Protein AF-A0A1I5XJ61-F1 (afdb_monomer_lite)

pLDDT: mean 96.8, std 4.16, range [70.56, 98.75]

InterPro domains:
  IPR001387 Cro/C1-type, helix-turn-helix domain [PF01381] (3-51)
  IPR001387 Cro/C1-type, helix-turn-helix domain [PS50943] (3-56)
  IPR001387 Cro/C1-type, helix-turn-helix domain [SM00530] (2-57)
  IPR001387 Cro/C1-type, helix-turn-helix domain [cd00093] (3-53)
  IPR010982 Lambda repressor-like, DNA-binding domain superfamily [G3DSA:1.10.260.40] (2-58)
  IPR010982 Lambda repressor-like, DNA-binding domain superfamily [SSF47413] (3-52)

Foldseek 3Di:
DFLVVLCVVVVDDLVVSCVVLVHDSVVSVCRVVVVDPDDPVVVVVSVVVVVVVVVVVD

Structure (mmCIF, N/CA/C/O backbone):
data_AF-A0A1I5XJ61-F1
#
_entry.id   AF-A0A1I5XJ61-F1
#
loop_
_atom_site.group_PDB
_atom_site.id
_atom_site.type_symbol
_atom_site.label_atom_id
_atom_site.label_alt_id
_atom_site.label_comp_id
_atom_site.label_asym_id
_atom_site.label_entity_id
_atom_site.label_seq_id
_atom_site.pdbx_PDB_ins_code
_atom_site.Cartn_x
_atom_site.Cartn_y
_atom_site.Cartn_z
_atom_site.occupancy
_atom_site.B_iso_or_equiv
_atom_site.auth_seq_id
_atom_site.auth_comp_id
_atom_site.auth_asym_id
_atom_site.auth_atom_id
_atom_site.pdbx_PDB_model_num
ATOM 1 N N . MET A 1 1 ? -7.059 3.988 -11.344 1.00 85.25 1 MET A N 1
ATOM 2 C CA . MET A 1 1 ? -6.983 3.813 -9.886 1.00 85.25 1 MET A CA 1
ATOM 3 C C . MET A 1 1 ? -5.628 3.230 -9.528 1.00 85.25 1 MET A C 1
ATOM 5 O O . ME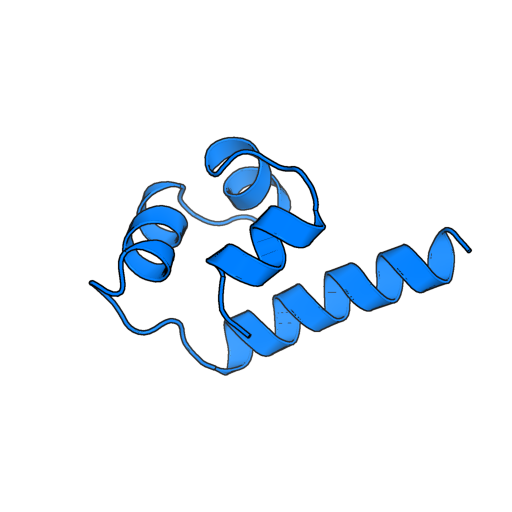T A 1 1 ? -5.271 2.172 -10.031 1.00 85.25 1 MET A O 1
ATOM 9 N N . THR A 1 2 ? -4.857 3.954 -8.734 1.00 97.06 2 THR A N 1
ATOM 10 C CA . THR A 1 2 ? -3.487 3.652 -8.317 1.00 97.06 2 THR A CA 1
ATOM 11 C C . THR A 1 2 ? -3.438 3.450 -6.806 1.00 97.06 2 THR A C 1
ATOM 13 O O . THR A 1 2 ? -4.383 3.778 -6.088 1.00 97.06 2 THR A O 1
ATOM 16 N N . ILE A 1 3 ? -2.312 2.950 -6.297 1.00 98.19 3 ILE A N 1
ATOM 17 C CA . ILE A 1 3 ? -2.082 2.863 -4.848 1.00 98.19 3 ILE A CA 1
ATOM 18 C C . ILE A 1 3 ? -2.119 4.248 -4.190 1.00 98.19 3 ILE A C 1
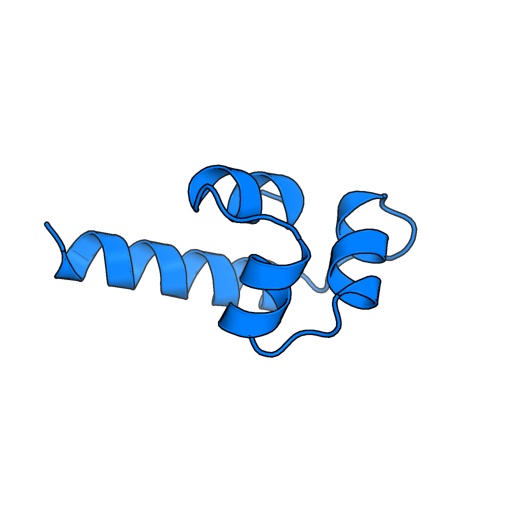ATOM 20 O O . ILE A 1 3 ? -2.647 4.371 -3.087 1.00 98.19 3 ILE A O 1
ATOM 24 N N . LEU A 1 4 ? -1.643 5.290 -4.884 1.00 98.31 4 LEU A N 1
ATOM 25 C CA . LEU A 1 4 ? -1.687 6.667 -4.389 1.00 98.31 4 LEU A CA 1
ATOM 26 C C . LEU A 1 4 ? -3.130 7.140 -4.179 1.00 98.31 4 LEU A C 1
ATOM 28 O O . LEU A 1 4 ? -3.463 7.623 -3.099 1.00 98.31 4 LEU A O 1
ATOM 32 N N . GLU A 1 5 ? -3.982 6.963 -5.189 1.00 98.25 5 GLU A N 1
ATOM 33 C CA . GLU A 1 5 ? -5.395 7.360 -5.133 1.00 98.25 5 GLU A CA 1
ATOM 34 C C . GLU A 1 5 ? -6.142 6.593 -4.031 1.00 98.25 5 GLU A C 1
ATOM 36 O O . GLU A 1 5 ? -6.858 7.194 -3.229 1.00 98.25 5 GLU A O 1
ATOM 41 N N . LEU A 1 6 ? -5.917 5.276 -3.926 1.00 98.19 6 LEU A N 1
ATOM 42 C CA . LEU A 1 6 ? -6.508 4.445 -2.872 1.00 98.19 6 LEU A CA 1
ATOM 43 C C . LEU A 1 6 ? -6.059 4.891 -1.479 1.00 98.19 6 LEU A C 1
ATOM 45 O O . LEU A 1 6 ? -6.885 5.009 -0.576 1.00 98.19 6 LEU A O 1
ATOM 49 N N . ARG A 1 7 ? -4.770 5.194 -1.289 1.00 98.38 7 ARG A N 1
ATOM 50 C CA . ARG A 1 7 ? -4.274 5.693 -0.004 1.00 98.38 7 ARG A CA 1
ATOM 51 C C . ARG A 1 7 ? -4.874 7.046 0.344 1.00 98.38 7 ARG A C 1
ATOM 53 O O . ARG A 1 7 ? -5.305 7.230 1.481 1.00 98.38 7 ARG A O 1
ATOM 60 N N . GLN A 1 8 ? -4.913 7.978 -0.603 1.00 98.06 8 GLN A N 1
ATOM 61 C CA . GLN A 1 8 ? -5.485 9.305 -0.378 1.00 98.06 8 GLN A CA 1
ATOM 62 C C . GLN A 1 8 ? -6.958 9.222 0.034 1.00 98.06 8 GLN A C 1
ATOM 64 O O . GLN A 1 8 ? -7.341 9.909 0.977 1.00 98.06 8 GLN A O 1
ATOM 69 N N . LYS A 1 9 ? -7.741 8.310 -0.563 1.00 96.75 9 LYS A N 1
ATOM 70 C CA . LYS A 1 9 ? -9.137 8.056 -0.165 1.00 96.75 9 LYS A CA 1
ATOM 71 C C . LYS A 1 9 ? -9.271 7.662 1.312 1.00 96.75 9 LYS A C 1
ATOM 73 O O . LYS A 1 9 ? -10.229 8.048 1.966 1.00 96.75 9 LYS A O 1
ATOM 78 N N . THR A 1 10 ? -8.291 6.939 1.858 1.00 96.38 10 THR A N 1
ATOM 79 C CA . THR A 1 10 ? -8.290 6.527 3.276 1.00 96.38 10 THR A CA 1
ATOM 80 C C . THR A 1 10 ? -7.816 7.605 4.257 1.00 96.38 10 THR A C 1
ATOM 82 O O . THR A 1 10 ? -7.909 7.397 5.463 1.00 96.38 10 THR A O 1
ATOM 85 N N . GLY A 1 11 ? -7.236 8.714 3.781 1.00 97.50 11 GLY A N 1
ATOM 86 C CA . GLY A 1 11 ? -6.626 9.742 4.638 1.00 97.50 11 GLY A CA 1
ATOM 87 C C . GLY A 1 11 ? -5.340 9.311 5.364 1.00 97.50 11 GLY A C 1
ATOM 88 O O . GLY A 1 11 ? -4.850 10.031 6.232 1.00 97.50 11 GLY A O 1
ATOM 89 N N . LEU A 1 12 ? -4.770 8.147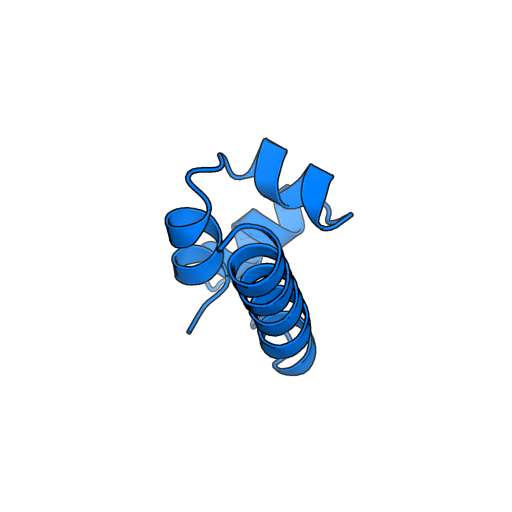 5.032 1.00 98.38 12 LEU A N 1
ATOM 90 C CA . LEU A 1 12 ? -3.612 7.581 5.729 1.00 98.38 12 LEU A CA 1
ATOM 91 C C . LEU A 1 12 ? -2.273 8.072 5.158 1.00 98.38 12 LEU A C 1
ATOM 93 O O . LEU A 1 12 ? -2.093 8.238 3.945 1.00 98.38 12 LEU A O 1
ATOM 97 N N . SER A 1 13 ? -1.270 8.202 6.031 1.00 98.62 13 SER A N 1
ATOM 98 C CA . SER A 1 13 ? 0.136 8.287 5.608 1.00 98.62 13 SER A CA 1
ATOM 99 C C . SER A 1 13 ? 0.599 6.981 4.944 1.00 98.62 13 SER A C 1
ATOM 101 O O . SER A 1 13 ? 0.000 5.923 5.146 1.00 98.62 13 SER A O 1
ATOM 103 N N . GLN A 1 14 ? 1.702 7.016 4.184 1.00 98.62 14 GLN A N 1
ATOM 104 C CA . GLN A 1 14 ? 2.275 5.810 3.558 1.00 98.62 14 GLN A CA 1
ATOM 105 C C . GLN A 1 14 ? 2.562 4.698 4.581 1.00 98.62 14 GLN A C 1
ATOM 107 O O . GLN A 1 14 ? 2.282 3.532 4.317 1.00 98.62 14 GLN A O 1
ATOM 112 N N . GLY A 1 15 ? 3.070 5.057 5.766 1.00 98.62 15 GLY A N 1
ATOM 113 C CA . GLY A 1 15 ? 3.362 4.104 6.839 1.00 98.62 15 GLY A CA 1
ATOM 114 C C . GLY A 1 15 ? 2.108 3.458 7.429 1.00 98.62 15 GLY A C 1
ATOM 115 O O . GLY A 1 15 ? 2.062 2.241 7.604 1.00 98.62 15 GLY A O 1
ATOM 116 N N . GLN A 1 16 ? 1.068 4.254 7.687 1.00 98.75 16 GLN A N 1
ATOM 117 C CA . GLN A 1 16 ? -0.208 3.737 8.192 1.00 98.75 16 GLN A CA 1
ATOM 118 C C . GLN A 1 16 ? -0.908 2.853 7.156 1.00 98.75 16 GLN A C 1
ATOM 120 O O . GLN A 1 16 ? -1.408 1.787 7.504 1.00 98.75 16 GLN A O 1
ATOM 125 N N . PHE A 1 17 ? -0.897 3.257 5.885 1.00 98.69 17 PHE A N 1
ATOM 126 C CA . PHE A 1 17 ? -1.462 2.477 4.787 1.00 98.69 17 PHE A CA 1
ATOM 127 C C . PHE A 1 17 ? -0.739 1.139 4.613 1.00 98.69 17 PHE A C 1
ATOM 129 O O . PHE A 1 17 ? -1.375 0.090 4.547 1.00 98.69 17 PHE A O 1
ATOM 136 N N . ALA A 1 18 ? 0.596 1.159 4.622 1.00 98.62 18 ALA A N 1
ATOM 137 C CA . ALA A 1 18 ? 1.401 -0.053 4.550 1.00 98.62 18 ALA A CA 1
ATOM 138 C C . ALA A 1 18 ? 1.097 -1.002 5.716 1.00 98.62 18 ALA A C 1
ATOM 140 O O . ALA A 1 18 ? 0.859 -2.186 5.498 1.00 98.62 18 ALA A O 1
ATOM 141 N N . LYS A 1 19 ? 1.021 -0.476 6.945 1.00 98.62 19 LYS A N 1
ATOM 142 C CA . LYS A 1 19 ? 0.663 -1.266 8.128 1.00 98.62 19 LYS A CA 1
ATOM 143 C C . LYS A 1 19 ? -0.729 -1.890 8.001 1.00 98.62 19 LYS A C 1
ATOM 145 O O . LYS A 1 19 ? -0.877 -3.068 8.303 1.00 98.62 19 LYS A O 1
ATOM 150 N N . ARG A 1 20 ? -1.724 -1.121 7.546 1.00 97.81 20 ARG A N 1
ATOM 151 C CA . ARG A 1 20 ? -3.114 -1.577 7.379 1.00 97.81 20 ARG A CA 1
ATOM 152 C C . ARG A 1 20 ? -3.232 -2.741 6.400 1.00 97.81 20 ARG A C 1
ATOM 154 O O . ARG A 1 20 ? -3.926 -3.703 6.688 1.00 97.81 20 ARG A O 1
ATOM 161 N N . PHE A 1 21 ? -2.551 -2.652 5.261 1.00 97.81 21 PHE A N 1
ATOM 162 C CA . PHE A 1 21 ? -2.626 -3.661 4.200 1.00 97.81 21 PHE A CA 1
ATOM 163 C C . PHE A 1 21 ? -1.491 -4.694 4.261 1.00 97.81 21 PHE A C 1
ATOM 165 O O . PHE A 1 21 ? -1.275 -5.422 3.296 1.00 97.81 21 PHE A O 1
ATOM 172 N N . HIS A 1 22 ? -0.761 -4.764 5.380 1.00 97.88 22 HIS A N 1
ATOM 173 C CA . HIS A 1 22 ? 0.355 -5.695 5.588 1.00 97.88 22 HIS A CA 1
ATOM 174 C C . HIS A 1 22 ? 1.434 -5.632 4.489 1.00 97.88 22 HIS A C 1
ATOM 176 O O . HIS A 1 22 ? 2.019 -6.638 4.089 1.00 97.88 22 HIS A O 1
ATOM 182 N N . LEU A 1 23 ? 1.716 -4.424 4.005 1.00 97.75 23 LEU A N 1
ATOM 183 C CA . LEU A 1 23 ? 2.732 -4.137 3.000 1.00 97.75 23 LEU A CA 1
ATOM 184 C C . LEU A 1 23 ? 3.999 -3.575 3.651 1.00 97.75 23 LEU A C 1
ATOM 186 O O . LEU A 1 23 ? 3.973 -2.964 4.718 1.00 97.75 23 LEU A O 1
ATOM 190 N N . ASN A 1 24 ? 5.124 -3.693 2.948 1.00 98.19 24 ASN A N 1
ATOM 191 C CA . ASN A 1 24 ? 6.307 -2.907 3.276 1.00 98.19 24 ASN A CA 1
ATOM 192 C C . ASN A 1 24 ? 6.092 -1.444 2.835 1.00 98.19 24 ASN A C 1
ATOM 194 O O . ASN A 1 24 ? 5.652 -1.195 1.712 1.00 98.19 24 ASN A O 1
ATOM 198 N N . VAL A 1 25 ? 6.456 -0.472 3.679 1.00 98.56 25 VAL A N 1
ATOM 199 C CA . VAL A 1 25 ? 6.370 0.968 3.355 1.00 98.56 25 VAL A CA 1
ATOM 200 C C . VAL A 1 25 ? 7.112 1.302 2.057 1.00 98.56 25 VAL A C 1
ATOM 202 O O . VAL A 1 25 ? 6.615 2.074 1.239 1.00 98.56 25 VAL A O 1
ATOM 205 N N . ARG A 1 26 ? 8.266 0.667 1.814 1.00 98.44 26 ARG A N 1
ATOM 206 C CA . ARG A 1 26 ? 9.033 0.835 0.575 1.00 98.44 26 ARG A CA 1
ATOM 207 C C . ARG A 1 26 ? 8.265 0.339 -0.649 1.00 98.44 26 ARG A C 1
ATOM 209 O O . ARG A 1 26 ? 8.358 0.962 -1.698 1.00 98.44 26 ARG A O 1
ATOM 216 N N . THR A 1 27 ? 7.482 -0.733 -0.526 1.00 98.25 27 THR A N 1
ATOM 217 C CA . THR A 1 27 ? 6.631 -1.219 -1.623 1.00 98.25 27 THR A CA 1
ATOM 218 C C . THR A 1 27 ? 5.607 -0.158 -2.016 1.00 98.25 27 THR A C 1
ATOM 220 O O . THR A 1 27 ? 5.520 0.193 -3.191 1.00 98.25 27 THR A O 1
ATOM 223 N N . VAL A 1 28 ? 4.912 0.424 -1.030 1.00 98.44 28 VAL A N 1
ATOM 224 C CA . VAL A 1 28 ? 3.953 1.522 -1.248 1.00 98.44 28 VAL A CA 1
ATOM 225 C C . VAL A 1 28 ? 4.638 2.708 -1.929 1.00 98.44 28 VAL A C 1
ATOM 227 O O . VAL A 1 28 ? 4.154 3.181 -2.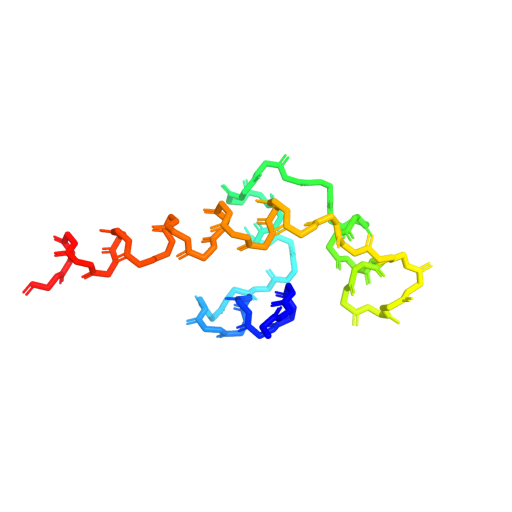950 1.00 98.44 28 VAL A O 1
ATOM 230 N N . GLN A 1 29 ? 5.812 3.123 -1.446 1.00 98.44 29 GLN A N 1
ATOM 231 C CA . GLN A 1 29 ? 6.591 4.200 -2.067 1.00 98.44 29 GLN A CA 1
ATOM 232 C C . GLN A 1 29 ? 6.941 3.910 -3.529 1.00 98.44 29 GLN A C 1
ATOM 234 O O . GLN A 1 29 ? 6.717 4.760 -4.385 1.00 98.44 29 GLN A O 1
ATOM 239 N N . THR A 1 30 ? 7.456 2.715 -3.836 1.00 98.38 30 THR A N 1
ATOM 240 C CA . THR A 1 30 ? 7.833 2.357 -5.214 1.00 98.38 30 THR A CA 1
ATOM 241 C C . THR A 1 30 ? 6.639 2.318 -6.162 1.00 98.38 30 THR A C 1
ATOM 243 O O . THR A 1 30 ? 6.763 2.711 -7.321 1.00 98.38 30 THR A O 1
ATOM 246 N N . TRP A 1 31 ? 5.479 1.881 -5.668 1.00 98.25 31 TRP A N 1
ATOM 247 C CA . TRP A 1 31 ? 4.230 1.879 -6.423 1.00 98.25 31 TRP A CA 1
ATOM 248 C C . TRP A 1 31 ? 3.703 3.294 -6.665 1.00 98.25 31 TRP A C 1
ATOM 250 O O . TRP A 1 31 ? 3.351 3.617 -7.794 1.00 98.25 31 TRP A O 1
ATOM 260 N N . GLU A 1 32 ? 3.701 4.160 -5.649 1.00 98.06 32 GLU A N 1
ATOM 261 C CA . GLU A 1 32 ? 3.257 5.556 -5.786 1.00 98.06 32 GLU A CA 1
ATOM 262 C C . GLU A 1 32 ? 4.193 6.394 -6.668 1.00 98.06 32 GLU A C 1
ATOM 264 O O . GLU A 1 32 ? 3.729 7.259 -7.402 1.00 98.06 32 GLU A O 1
ATOM 269 N N . GLN A 1 33 ? 5.501 6.123 -6.637 1.00 97.69 33 GLN A N 1
ATOM 270 C CA . GLN A 1 33 ? 6.493 6.778 -7.499 1.00 97.69 33 GLN A CA 1
ATOM 271 C C . GLN A 1 33 ? 6.511 6.225 -8.933 1.00 97.69 33 GLN A C 1
ATOM 273 O O . GLN A 1 33 ? 7.216 6.764 -9.782 1.00 97.69 33 GLN A O 1
ATOM 278 N N . GLY A 1 34 ? 5.808 5.121 -9.205 1.00 95.56 34 GLY A N 1
ATOM 279 C CA . GLY A 1 34 ? 5.811 4.465 -10.515 1.00 95.56 34 GLY A CA 1
ATOM 280 C C . GLY A 1 34 ? 7.123 3.759 -10.877 1.00 95.56 34 GLY A C 1
ATOM 281 O O . GLY A 1 34 ? 7.276 3.302 -12.006 1.00 95.56 34 GLY A O 1
ATOM 282 N N . THR A 1 35 ? 8.065 3.615 -9.936 1.00 96.00 35 THR A N 1
ATOM 283 C CA . THR A 1 35 ? 9.335 2.899 -10.172 1.00 96.00 35 THR A CA 1
ATOM 284 C C . THR A 1 35 ? 9.132 1.394 -10.326 1.00 96.00 35 THR A C 1
ATOM 286 O O . THR A 1 35 ? 9.962 0.705 -10.920 1.00 96.00 35 THR A O 1
ATOM 289 N N . ARG A 1 36 ? 8.014 0.866 -9.815 1.00 95.69 36 ARG A N 1
ATOM 290 C CA . ARG A 1 36 ? 7.530 -0.490 -10.085 1.00 95.69 36 ARG A CA 1
ATOM 291 C C . ARG A 1 36 ? 6.040 -0.456 -10.387 1.00 95.69 36 ARG A C 1
ATOM 293 O O . ARG A 1 36 ? 5.280 0.158 -9.639 1.00 95.69 36 ARG A O 1
ATOM 300 N N . LYS A 1 37 ? 5.612 -1.186 -11.423 1.00 95.00 37 LYS A N 1
ATOM 301 C CA . LYS A 1 37 ? 4.184 -1.397 -11.688 1.00 95.00 37 LYS A CA 1
ATOM 302 C C . LYS A 1 37 ? 3.578 -2.199 -10.532 1.00 95.00 37 LYS A C 1
ATOM 304 O O . LYS A 1 37 ? 4.046 -3.294 -10.217 1.00 95.00 37 LYS A O 1
ATOM 309 N N . THR A 1 38 ? 2.540 -1.658 -9.901 1.00 97.19 38 THR A N 1
ATOM 310 C CA . THR A 1 38 ? 1.710 -2.422 -8.966 1.00 97.19 38 THR A CA 1
ATOM 311 C C . THR A 1 38 ? 0.999 -3.541 -9.724 1.00 97.19 38 THR A C 1
ATOM 313 O O . THR A 1 38 ? 0.416 -3.265 -10.773 1.00 97.19 38 THR A O 1
ATOM 316 N N . PRO A 1 39 ? 1.006 -4.789 -9.230 1.00 97.88 39 PRO A N 1
ATOM 317 C CA . PRO A 1 39 ? 0.200 -5.836 -9.838 1.00 97.88 39 PRO A CA 1
ATOM 318 C C . PRO A 1 39 ? -1.290 -5.477 -9.803 1.00 97.88 39 PRO A C 1
ATOM 320 O O . PRO A 1 39 ? -1.803 -5.055 -8.765 1.00 97.88 39 PRO A O 1
ATOM 323 N N . ASP A 1 40 ? -1.992 -5.688 -10.915 1.00 97.56 40 ASP A N 1
ATOM 324 C CA . ASP A 1 40 ? -3.383 -5.241 -11.075 1.00 97.56 40 ASP A CA 1
ATOM 325 C C . ASP A 1 40 ? -4.321 -5.886 -10.027 1.00 97.56 40 ASP A C 1
ATOM 327 O O . ASP A 1 40 ? -5.219 -5.232 -9.495 1.00 97.56 40 ASP A O 1
ATOM 331 N N . TYR A 1 41 ? -4.041 -7.134 -9.623 1.00 97.75 41 TYR A N 1
ATOM 332 C CA . TYR A 1 41 ? -4.793 -7.827 -8.570 1.00 97.75 41 TYR A CA 1
ATOM 333 C C . TYR A 1 41 ? -4.660 -7.167 -7.188 1.00 97.75 41 TYR A C 1
ATOM 335 O O . TYR A 1 41 ? -5.591 -7.226 -6.389 1.00 97.75 41 TYR A O 1
ATOM 343 N N . VAL A 1 42 ? -3.529 -6.517 -6.889 1.00 97.94 42 VAL A N 1
ATOM 344 C CA . VAL A 1 42 ? -3.328 -5.826 -5.604 1.00 97.94 42 VAL A CA 1
ATOM 345 C C . VAL A 1 42 ? -4.200 -4.579 -5.537 1.00 97.94 42 VAL A C 1
ATOM 347 O O . VAL A 1 42 ? -4.830 -4.328 -4.513 1.00 97.94 42 VAL A O 1
ATOM 350 N N . ILE A 1 43 ? -4.269 -3.822 -6.637 1.00 98.06 43 ILE A N 1
ATOM 351 C CA . ILE A 1 43 ? -5.146 -2.650 -6.747 1.00 98.06 43 ILE A CA 1
ATOM 352 C C . ILE A 1 43 ? -6.597 -3.082 -6.527 1.00 98.06 43 ILE A C 1
ATOM 354 O O . ILE A 1 43 ? -7.302 -2.463 -5.733 1.00 98.06 43 ILE A O 1
ATOM 358 N N . TRP A 1 44 ? -7.016 -4.171 -7.182 1.00 98.38 44 TRP A N 1
ATOM 359 C CA . TRP A 1 44 ? -8.365 -4.713 -7.039 1.00 98.38 44 TRP A CA 1
ATOM 360 C C . TRP A 1 44 ? -8.682 -5.136 -5.597 1.00 98.38 44 TRP A C 1
ATOM 362 O O . TRP A 1 44 ? -9.700 -4.715 -5.055 1.00 98.38 44 TRP A O 1
ATOM 372 N N . LEU A 1 45 ? -7.798 -5.905 -4.948 1.00 98.50 45 LEU A N 1
ATOM 373 C CA . LEU A 1 45 ? -8.007 -6.373 -3.571 1.00 98.50 45 LEU A CA 1
ATOM 374 C C . LEU A 1 45 ? -8.124 -5.214 -2.577 1.00 98.50 45 LEU A C 1
ATOM 376 O O . LEU A 1 45 ? -9.052 -5.187 -1.774 1.00 98.50 45 LEU A O 1
ATOM 380 N N . ILE A 1 46 ? -7.209 -4.243 -2.639 1.00 98.12 46 ILE A N 1
ATOM 381 C CA . ILE A 1 46 ? -7.218 -3.088 -1.729 1.00 98.12 46 ILE A CA 1
ATOM 382 C C . ILE A 1 46 ? -8.476 -2.245 -1.941 1.00 98.12 46 ILE A C 1
ATOM 384 O O . ILE A 1 46 ? -9.123 -1.857 -0.970 1.00 98.12 46 ILE A O 1
ATOM 388 N N . ALA A 1 47 ? -8.845 -1.986 -3.198 1.00 98.25 47 ALA A N 1
ATOM 389 C CA . ALA A 1 47 ? -10.064 -1.255 -3.518 1.00 98.25 47 ALA A CA 1
ATOM 390 C C . ALA A 1 47 ? -11.309 -1.950 -2.961 1.00 98.25 47 ALA A C 1
ATOM 392 O O . ALA A 1 47 ? -12.151 -1.298 -2.347 1.00 98.25 47 ALA A O 1
ATOM 393 N N . ARG A 1 48 ? -11.387 -3.276 -3.127 1.00 98.25 48 ARG A N 1
ATOM 394 C CA . ARG A 1 48 ? -12.511 -4.075 -2.642 1.00 98.25 48 ARG A CA 1
ATOM 395 C C . ARG A 1 48 ? -12.622 -4.056 -1.121 1.00 98.25 48 ARG A C 1
ATOM 397 O O . ARG A 1 48 ? -13.730 -3.994 -0.604 1.00 98.25 48 ARG A O 1
ATOM 404 N N . VAL A 1 49 ? -11.497 -4.091 -0.405 1.00 97.81 49 VAL A N 1
ATOM 405 C CA . VAL A 1 49 ? -11.492 -3.976 1.063 1.00 97.81 49 VAL A CA 1
ATOM 406 C C . VAL A 1 49 ? -12.052 -2.622 1.503 1.00 97.81 49 VAL A C 1
ATOM 408 O O . VAL A 1 49 ? -12.960 -2.599 2.326 1.00 97.81 49 VAL A O 1
ATOM 411 N N . ILE A 1 50 ? -11.576 -1.522 0.909 1.00 97.06 50 ILE A N 1
ATOM 412 C CA . ILE A 1 50 ? -12.040 -0.166 1.252 1.00 97.06 50 ILE A CA 1
ATOM 413 C C . ILE A 1 50 ? -13.542 -0.012 0.986 1.00 97.06 50 ILE A C 1
ATOM 415 O O . ILE A 1 50 ? -14.262 0.519 1.824 1.00 97.06 50 ILE A O 1
ATOM 419 N N . GLU A 1 51 ? -14.025 -0.498 -0.159 1.00 96.88 51 GLU A N 1
ATOM 420 C CA . GLU A 1 51 ? -15.451 -0.481 -0.506 1.00 96.88 51 GLU A CA 1
ATOM 421 C C . GLU A 1 51 ? -16.301 -1.254 0.515 1.00 96.88 51 GLU A C 1
ATOM 423 O O . GLU A 1 51 ? -17.317 -0.749 0.982 1.00 96.88 51 GLU A O 1
ATOM 428 N N . LEU A 1 52 ? -15.880 -2.463 0.899 1.00 97.38 52 LEU A N 1
ATOM 429 C CA . LEU A 1 52 ? -16.607 -3.279 1.876 1.00 97.38 52 LEU A CA 1
ATOM 430 C C . LEU A 1 52 ? -16.649 -2.630 3.264 1.00 97.38 52 LEU A C 1
ATOM 432 O O . LEU A 1 52 ? -17.666 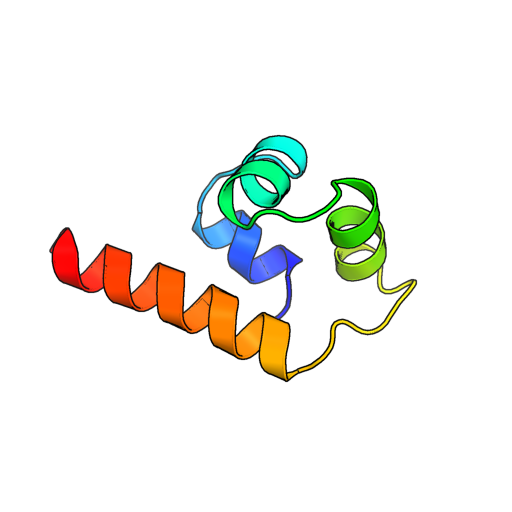-2.715 3.949 1.00 97.38 52 LEU A O 1
ATOM 436 N N . GLU A 1 53 ? -15.568 -1.974 3.682 1.00 95.44 53 GLU A N 1
ATOM 437 C CA . GLU A 1 53 ? -15.537 -1.223 4.939 1.00 95.44 53 GLU A CA 1
ATOM 438 C C . GLU A 1 53 ? -16.452 0.006 4.882 1.00 95.44 53 GLU A C 1
ATOM 440 O O . GLU A 1 53 ? -17.132 0.297 5.861 1.00 95.44 53 GLU A O 1
ATOM 445 N N . GLU A 1 54 ? -16.506 0.717 3.754 1.00 95.19 54 GLU A N 1
ATOM 446 C CA . GLU A 1 54 ? -17.445 1.829 3.554 1.00 95.19 54 GLU A CA 1
ATOM 447 C C . GLU A 1 54 ? -18.899 1.349 3.632 1.00 95.19 54 GLU A C 1
ATOM 449 O O . GLU A 1 54 ? -19.704 1.982 4.305 1.00 95.19 54 GLU A O 1
ATOM 454 N N . MET A 1 55 ? -19.223 0.201 3.026 1.00 96.38 55 MET A N 1
ATOM 455 C CA . MET A 1 55 ? -20.561 -0.400 3.098 1.00 96.38 55 MET A CA 1
ATOM 456 C C . MET A 1 55 ? -20.955 -0.839 4.512 1.00 96.38 55 MET A C 1
ATOM 458 O O . MET A 1 55 ? -22.132 -0.797 4.848 1.00 96.38 55 MET A O 1
ATOM 462 N N . LEU A 1 56 ? -20.000 -1.301 5.323 1.00 94.81 56 LEU A N 1
ATOM 463 C CA . LEU A 1 56 ? -20.273 -1.754 6.690 1.00 94.81 56 LEU A CA 1
ATOM 464 C C . LEU A 1 56 ? -20.452 -0.586 7.672 1.00 94.81 56 LEU A C 1
ATOM 466 O O . LEU A 1 56 ? -21.103 -0.747 8.700 1.00 94.81 56 LEU A O 1
ATOM 470 N N . ASN A 1 57 ? -19.850 0.566 7.368 1.00 87.75 57 ASN A N 1
ATOM 471 C CA . ASN A 1 57 ? -19.901 1.771 8.197 1.00 87.75 57 ASN A CA 1
ATOM 472 C C . ASN A 1 57 ? -20.962 2.790 7.731 1.00 87.75 57 ASN A C 1
ATOM 474 O O . ASN A 1 57 ? -21.010 3.892 8.282 1.00 87.75 57 ASN A O 1
ATOM 478 N N . ALA A 1 58 ? -21.758 2.444 6.715 1.00 70.56 58 ALA A N 1
ATOM 479 C CA . ALA A 1 58 ? -22.886 3.224 6.201 1.00 70.56 58 ALA A CA 1
ATOM 480 C C . ALA A 1 58 ? -24.194 2.839 6.907 1.00 70.56 58 ALA A C 1
ATOM 482 O O . ALA A 1 58 ? -25.002 3.762 7.157 1.00 70.56 58 ALA A O 1
#

Organism: NCBI:txid43305

Secondary structure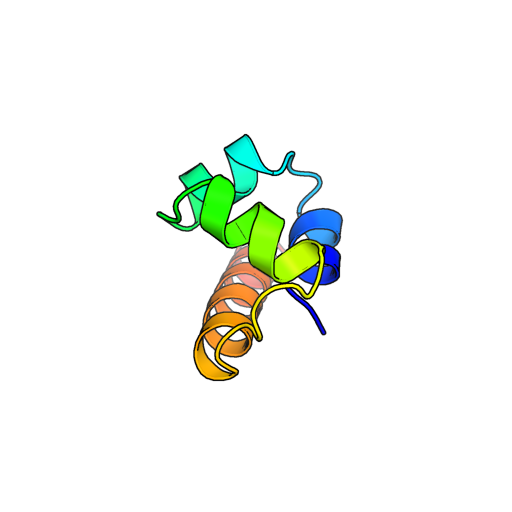 (DSSP, 8-state):
--HHHHHHHHT--HHHHHHHTT--HHHHHHHHTTSSPPPHHHHHHHHHHHHHHHHH--

Sequence (58 aa):
MTILELRQKTGLSQGQFAKRFHLNVRTVQTWEQGTRKTPDYVIWLIARVIELEEMLNA

Radius of gyration: 11.04 Å; chains: 1; bounding box: 32×18×20 Å